Protein AF-A0A150NGN0-F1 (afdb_monomer_lite)

Sequence (144 aa):
MATPEIQAYALNGDEIIIYPQEKDFGTHRSYQYQDLTTRGTVEFRSVCTQPLDRTFASAAFHLGLLVNLDKLEAYLEAALFFKEFGKNYKFLRRQFSKKKLTDEEETAIIEISKDLLLLAKEGLEMRNKQEMTYLQPLKEELSL

Radius of gyration: 20.15 Å; chains: 1; bounding box: 37×40×60 Å

Organism: Streptococcus mitis (NCBI:txid28037)

Foldseek 3Di:
DDFDWDWDADPVGDIDIDGDDPCVVVVPDPPPQWDCDPVRDIDGPPDPCDDPLQRCLVVLLVQLCVLLVVVNVVCVVVQPLCVVQNDPVVSLCVQVVDPDHPPVNVVSVLVVLVVSLVSSLNSVVVVVPPSNVSNVVVCVVSVD

InterPro domains:
  IPR014746 Glutamine synthetase/guanido kinase, catalytic domain [SSF55931] (27-140)
  IPR035434 Glutamate--cysteine ligase, bacteria and plant [PTHR34378] (10-140)

Secondary structure (DSSP, 8-state):
-PPPPEEEE-TTS-EEEE---GGGGGG-----SEEE-TTS-EEE--PPPPPGGGTTHHHHHHHHHHHTHHHHHHHHHH-HHHHHH-S-HHHHHHHHTSS---HHHHHHHHHHHHHHHHHHHHHHHHTTS-GGGGGHHHHHHHT-

pLDDT: mean 87.21, std 12.47, range [48.12, 98.25]

Structure (mmCIF, N/CA/C/O backbone):
data_AF-A0A150NGN0-F1
#
_entry.id   AF-A0A150NGN0-F1
#
loop_
_atom_site.group_PDB
_atom_site.id
_atom_site.type_symbol
_atom_site.label_atom_id
_atom_site.label_alt_id
_atom_site.label_comp_id
_atom_site.label_asym_id
_atom_site.label_entity_id
_atom_site.label_seq_id
_atom_site.pdbx_PDB_ins_code
_atom_site.Cartn_x
_atom_site.Cartn_y
_atom_site.Cartn_z
_atom_site.occupancy
_atom_site.B_iso_or_equiv
_atom_site.auth_seq_id
_atom_site.auth_comp_id
_atom_site.auth_asym_id
_atom_site.auth_atom_id
_atom_site.pdbx_PDB_model_num
ATOM 1 N N . MET A 1 1 ? 12.800 1.803 -44.535 1.00 55.38 1 MET A N 1
ATOM 2 C CA . MET A 1 1 ? 13.911 1.763 -43.557 1.00 55.38 1 MET A CA 1
ATOM 3 C C . MET A 1 1 ? 13.953 0.354 -42.993 1.00 55.38 1 MET A C 1
ATOM 5 O O . MET A 1 1 ? 12.878 -0.208 -42.828 1.00 55.38 1 MET A O 1
ATOM 9 N N . ALA A 1 2 ? 15.131 -0.244 -42.798 1.00 60.53 2 ALA A N 1
ATOM 10 C CA . ALA A 1 2 ? 15.219 -1.601 -42.251 1.00 60.53 2 ALA A CA 1
ATOM 11 C C . ALA A 1 2 ? 14.630 -1.631 -40.831 1.00 60.53 2 ALA A C 1
ATOM 13 O O . ALA A 1 2 ? 14.888 -0.720 -40.043 1.00 60.53 2 ALA A O 1
ATOM 14 N N . THR A 1 3 ? 13.807 -2.636 -40.534 1.00 60.59 3 THR A N 1
ATOM 15 C CA . THR A 1 3 ? 13.259 -2.852 -39.191 1.00 60.59 3 THR A CA 1
ATOM 16 C C . THR A 1 3 ? 14.424 -3.134 -38.240 1.00 60.59 3 THR A C 1
ATOM 18 O O . THR A 1 3 ? 15.237 -4.000 -38.563 1.00 60.59 3 THR A O 1
ATOM 21 N N . PRO A 1 4 ? 14.561 -2.418 -37.110 1.00 75.12 4 PRO A N 1
ATOM 22 C CA . PRO A 1 4 ? 15.665 -2.654 -36.188 1.00 75.12 4 PRO A CA 1
ATOM 23 C C . PRO A 1 4 ? 15.571 -4.067 -35.601 1.00 75.12 4 PRO A C 1
ATOM 25 O O . PRO A 1 4 ? 14.514 -4.472 -35.118 1.00 75.12 4 PRO A O 1
ATOM 28 N N . GLU A 1 5 ? 16.675 -4.807 -35.658 1.00 86.88 5 GLU A N 1
ATOM 29 C CA . GLU A 1 5 ? 16.804 -6.144 -35.077 1.00 86.88 5 GLU A CA 1
ATOM 30 C C . GLU A 1 5 ? 17.248 -6.035 -33.614 1.00 86.88 5 GLU A C 1
ATOM 32 O O . GLU A 1 5 ? 18.085 -5.194 -33.276 1.00 86.88 5 GLU A O 1
ATOM 37 N N . ILE A 1 6 ? 16.692 -6.873 -32.739 1.00 83.81 6 ILE A N 1
ATOM 38 C CA . ILE A 1 6 ? 17.020 -6.893 -31.310 1.00 83.81 6 ILE A CA 1
ATOM 39 C C . ILE A 1 6 ? 17.558 -8.277 -30.951 1.00 83.81 6 ILE A C 1
ATOM 41 O O . ILE A 1 6 ? 16.808 -9.250 -30.971 1.00 83.81 6 ILE A O 1
ATOM 45 N N . GLN A 1 7 ? 18.833 -8.371 -30.577 1.00 90.38 7 GLN A N 1
ATOM 46 C CA . GLN A 1 7 ? 19.378 -9.590 -29.970 1.00 90.38 7 GLN A CA 1
ATOM 47 C C . GLN A 1 7 ? 18.816 -9.776 -28.553 1.00 90.38 7 GLN A C 1
ATOM 49 O O . GLN A 1 7 ? 18.782 -8.838 -27.753 1.00 90.38 7 GLN A O 1
ATOM 54 N N . ALA A 1 8 ? 18.367 -10.988 -28.243 1.00 85.25 8 ALA A N 1
ATOM 55 C CA . ALA A 1 8 ? 17.777 -11.383 -26.971 1.00 85.25 8 ALA A CA 1
ATOM 56 C C . ALA A 1 8 ? 18.135 -12.841 -26.642 1.00 85.25 8 ALA A C 1
ATOM 58 O O . ALA A 1 8 ? 18.781 -13.526 -27.429 1.00 85.25 8 ALA A O 1
ATOM 59 N N . TYR A 1 9 ? 17.692 -13.322 -25.480 1.00 87.75 9 TYR A N 1
ATOM 60 C CA . TYR A 1 9 ? 17.910 -14.702 -25.049 1.00 87.75 9 TYR A CA 1
ATOM 61 C C . TYR A 1 9 ? 16.583 -15.376 -24.703 1.00 87.75 9 TYR A C 1
ATOM 63 O O . TYR A 1 9 ? 15.724 -14.779 -24.047 1.00 87.75 9 TYR A O 1
ATOM 71 N N . ALA A 1 10 ? 16.414 -16.621 -25.143 1.00 80.88 10 ALA A N 1
ATOM 72 C CA . ALA A 1 10 ? 15.291 -17.467 -24.764 1.00 80.88 10 ALA A CA 1
ATOM 73 C C . ALA A 1 10 ? 15.419 -17.936 -23.300 1.00 80.88 10 ALA A C 1
ATOM 75 O O . ALA A 1 10 ? 16.473 -17.825 -22.678 1.00 80.88 10 ALA A O 1
ATOM 76 N N . LEU A 1 11 ? 14.338 -18.473 -22.721 1.00 68.69 11 LEU A N 1
ATOM 77 C CA . LEU A 1 11 ? 14.310 -18.894 -21.307 1.00 68.69 11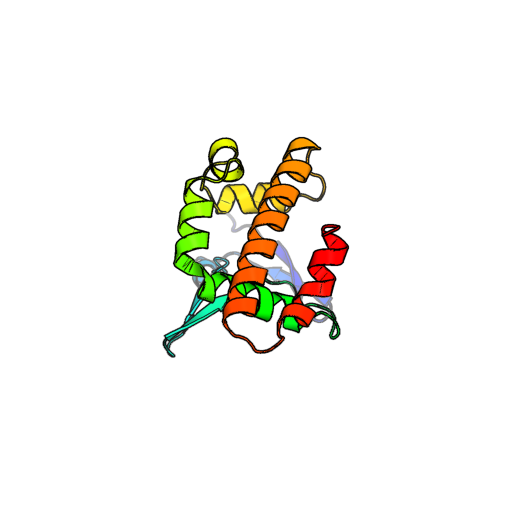 LEU A CA 1
ATOM 78 C C . LEU A 1 11 ? 15.308 -20.014 -20.970 1.00 68.69 11 LEU A C 1
ATOM 80 O O . LEU A 1 11 ? 15.649 -20.203 -19.807 1.00 68.69 11 LEU A O 1
ATOM 84 N N . ASN A 1 12 ? 15.765 -20.751 -21.977 1.00 86.94 12 ASN A N 1
ATOM 85 C CA . ASN A 1 12 ? 16.802 -21.774 -21.871 1.00 86.94 12 ASN A CA 1
ATOM 86 C C . ASN A 1 12 ? 18.225 -21.225 -22.106 1.00 86.94 12 ASN A C 1
ATOM 88 O O . ASN A 1 12 ? 19.178 -21.991 -22.015 1.00 86.94 12 ASN A O 1
ATOM 92 N N . GLY A 1 13 ? 18.369 -19.920 -22.365 1.00 79.25 13 GLY A N 1
ATOM 93 C CA . GLY A 1 13 ? 19.649 -19.228 -22.518 1.00 79.25 13 GLY A CA 1
ATOM 94 C C . GLY A 1 13 ? 20.168 -19.110 -23.951 1.00 79.25 13 GLY A C 1
ATOM 95 O O . GLY A 1 13 ? 21.226 -18.517 -24.141 1.00 79.25 13 GLY A O 1
ATOM 96 N N . ASP A 1 14 ? 19.445 -19.624 -24.947 1.00 92.62 14 ASP A N 1
ATOM 97 C CA . ASP A 1 14 ? 19.867 -19.542 -26.349 1.00 92.62 14 ASP A CA 1
ATOM 98 C C . ASP A 1 14 ? 19.698 -18.123 -26.905 1.00 92.62 14 ASP A C 1
ATOM 100 O O . ASP A 1 14 ? 18.705 -17.449 -26.617 1.00 92.62 14 ASP A O 1
ATOM 104 N N . GLU A 1 15 ? 20.644 -17.680 -27.733 1.00 94.50 15 GLU A N 1
ATOM 105 C CA . GLU A 1 15 ? 20.561 -16.386 -28.409 1.00 94.50 15 GLU A CA 1
ATOM 106 C C . GLU A 1 15 ? 19.503 -16.419 -29.521 1.00 94.50 15 GLU A C 1
ATOM 108 O O . GLU A 1 15 ? 19.463 -17.328 -30.352 1.00 94.50 15 GLU A O 1
ATOM 113 N N . ILE A 1 16 ? 18.641 -15.405 -29.543 1.00 92.19 16 ILE A N 1
ATOM 114 C CA . ILE A 1 16 ? 17.590 -15.227 -30.544 1.00 92.19 16 ILE A CA 1
ATOM 115 C C . ILE A 1 16 ? 17.542 -13.771 -31.012 1.00 92.19 16 ILE A C 1
ATOM 117 O O . ILE A 1 16 ? 17.905 -12.855 -30.277 1.00 92.19 16 ILE A O 1
ATOM 121 N N . ILE A 1 17 ? 17.037 -13.540 -32.224 1.00 91.44 17 ILE A N 1
ATOM 122 C CA . ILE A 1 17 ? 16.828 -12.193 -32.769 1.00 91.44 17 ILE A CA 1
ATOM 123 C C . ILE A 1 17 ? 15.326 -11.920 -32.862 1.00 91.44 17 ILE A C 1
ATOM 125 O O . ILE A 1 17 ? 14.570 -12.700 -33.442 1.00 91.44 17 ILE A O 1
ATOM 129 N N . ILE A 1 18 ? 14.893 -10.806 -32.274 1.00 85.88 18 ILE A N 1
ATOM 130 C CA . ILE A 1 18 ? 13.505 -10.350 -32.245 1.00 85.88 18 ILE A CA 1
ATOM 131 C C . ILE A 1 18 ? 13.350 -9.166 -33.191 1.00 85.88 18 ILE A C 1
ATOM 133 O O . ILE A 1 18 ? 14.136 -8.217 -33.177 1.00 85.88 18 ILE A O 1
ATOM 137 N N . TYR A 1 19 ? 12.276 -9.207 -33.969 1.00 87.19 19 TYR A N 1
ATOM 138 C CA . TYR A 1 19 ? 11.879 -8.137 -34.868 1.00 87.19 19 TYR A CA 1
ATOM 139 C C . TYR A 1 19 ? 10.601 -7.506 -34.331 1.00 87.19 19 TYR A C 1
ATOM 141 O O . TYR A 1 19 ? 9.596 -8.215 -34.253 1.00 87.19 19 TYR A O 1
ATOM 149 N N . PRO A 1 20 ? 10.597 -6.208 -33.983 1.00 81.44 20 PRO A N 1
ATOM 150 C CA . PRO A 1 20 ? 9.379 -5.527 -33.575 1.00 81.44 20 PRO A CA 1
ATOM 151 C C . PRO A 1 20 ? 8.324 -5.600 -34.680 1.00 81.44 20 PRO A C 1
ATOM 153 O O . PRO A 1 20 ? 8.616 -5.342 -35.850 1.00 81.44 20 PRO A O 1
ATOM 156 N N . GLN A 1 21 ? 7.100 -5.953 -34.317 1.00 82.94 21 GLN A N 1
ATOM 157 C CA . GLN A 1 21 ? 5.939 -6.018 -35.197 1.00 82.94 21 GLN A CA 1
ATOM 158 C C . GLN A 1 21 ? 4.788 -5.224 -34.576 1.00 82.94 21 GLN A C 1
ATOM 160 O O . GLN A 1 21 ? 4.649 -5.165 -33.358 1.00 82.94 21 GLN A O 1
ATOM 165 N N . GLU A 1 22 ? 3.888 -4.667 -35.388 1.00 82.44 22 GLU A N 1
ATOM 166 C CA . GLU A 1 22 ? 2.716 -3.944 -34.860 1.00 82.44 22 GLU A CA 1
ATOM 167 C C . GLU A 1 22 ? 1.840 -4.823 -33.949 1.00 82.44 22 GLU A C 1
ATOM 169 O O . GLU A 1 22 ? 1.282 -4.348 -32.963 1.00 82.44 22 GLU A O 1
ATOM 174 N N . LYS A 1 23 ? 1.782 -6.137 -34.207 1.00 77.50 23 LYS A N 1
ATOM 175 C CA . LYS A 1 23 ? 1.085 -7.098 -33.335 1.00 77.50 23 LYS A CA 1
ATOM 176 C C . LYS A 1 23 ? 1.655 -7.172 -31.913 1.00 77.50 23 LYS A C 1
ATOM 178 O O . LYS A 1 23 ? 0.938 -7.603 -31.014 1.00 77.50 23 LYS A O 1
ATOM 183 N N . ASP A 1 24 ? 2.895 -6.736 -31.685 1.00 68.12 24 ASP A N 1
ATOM 184 C CA . ASP A 1 24 ? 3.517 -6.743 -30.357 1.00 68.12 24 ASP A CA 1
ATOM 185 C C . ASP A 1 24 ? 2.834 -5.744 -29.417 1.00 68.12 24 ASP A C 1
ATOM 187 O O . ASP A 1 24 ? 2.846 -5.939 -28.200 1.00 68.12 24 ASP A O 1
ATOM 191 N N . PHE A 1 25 ? 2.141 -4.733 -29.963 1.00 66.00 25 PHE A N 1
ATOM 192 C CA . PHE A 1 25 ? 1.228 -3.893 -29.187 1.00 66.00 25 PHE A CA 1
ATOM 193 C C . PHE A 1 25 ? 0.082 -4.703 -28.558 1.00 66.00 25 PHE A C 1
ATOM 195 O O . PHE A 1 25 ? -0.391 -4.341 -27.485 1.00 66.00 25 PHE A O 1
ATOM 202 N N . GLY A 1 26 ? -0.323 -5.829 -29.157 1.00 57.22 26 GLY A N 1
ATOM 203 C CA . GLY A 1 26 ? -1.353 -6.725 -28.618 1.00 57.22 26 GLY A CA 1
ATOM 204 C C . GLY A 1 26 ? -0.908 -7.523 -27.388 1.00 57.22 26 GLY A C 1
ATOM 205 O O . GLY A 1 26 ? -1.739 -7.907 -26.569 1.00 57.22 26 GLY A O 1
ATOM 206 N N . THR A 1 27 ? 0.400 -7.735 -27.219 1.00 49.50 27 THR A N 1
ATOM 207 C CA . THR A 1 27 ? 1.005 -8.343 -26.018 1.00 49.50 27 THR A CA 1
ATOM 208 C C . THR A 1 27 ? 1.777 -7.331 -25.171 1.00 49.50 27 THR A C 1
ATOM 210 O O . THR A 1 27 ? 2.450 -7.705 -24.206 1.00 49.50 27 THR A O 1
ATOM 213 N N . HIS A 1 28 ? 1.688 -6.043 -25.513 1.00 50.97 28 HIS A N 1
ATOM 214 C CA . HIS A 1 28 ? 2.286 -4.961 -24.752 1.00 50.97 28 HIS A CA 1
ATOM 215 C C . HIS A 1 28 ? 1.617 -4.914 -23.385 1.00 50.97 28 HIS A C 1
ATOM 217 O O . HIS A 1 28 ? 0.468 -4.498 -23.246 1.00 50.97 28 HIS A O 1
ATOM 223 N N . ARG A 1 29 ? 2.331 -5.367 -22.353 1.00 48.12 29 ARG A N 1
ATOM 224 C CA . ARG A 1 29 ? 1.831 -5.271 -20.985 1.00 48.12 29 ARG A CA 1
ATOM 225 C C . ARG A 1 29 ? 1.774 -3.799 -20.589 1.00 48.12 29 ARG A C 1
ATOM 227 O O . ARG A 1 29 ? 2.766 -3.229 -20.136 1.00 48.12 29 ARG A O 1
ATOM 234 N N . SER A 1 30 ? 0.590 -3.201 -20.697 1.00 49.12 30 SER A N 1
ATOM 235 C CA . SER A 1 30 ? 0.226 -2.119 -19.797 1.00 49.12 30 SER A CA 1
ATOM 236 C C . SER A 1 30 ? 0.159 -2.755 -18.406 1.00 49.12 30 SER A C 1
ATOM 238 O O . SER A 1 30 ? -0.575 -3.709 -18.163 1.00 49.12 30 SER A O 1
ATOM 240 N N . TYR A 1 31 ? 1.023 -2.337 -17.489 1.00 52.62 31 TYR A N 1
ATOM 241 C CA . TYR A 1 31 ? 0.910 -2.781 -16.103 1.00 52.62 31 TYR A CA 1
ATOM 242 C C . TYR A 1 31 ? -0.447 -2.302 -15.565 1.00 52.62 31 TYR A C 1
ATOM 244 O O . TYR A 1 31 ? -0.604 -1.116 -15.279 1.00 52.62 31 TYR A O 1
ATOM 252 N N . GLN A 1 32 ? -1.431 -3.198 -15.469 1.00 53.91 32 GLN A N 1
ATOM 253 C CA . GLN A 1 32 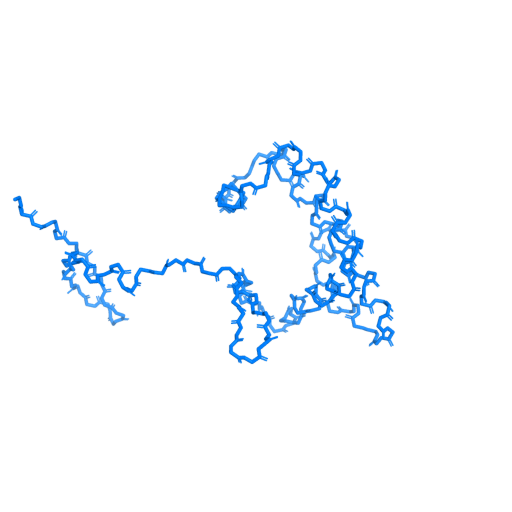? -2.728 -2.900 -14.870 1.00 53.91 32 GLN A CA 1
ATOM 254 C C . GLN A 1 32 ? -2.620 -3.123 -13.358 1.00 53.91 32 GLN A C 1
ATOM 256 O O . GLN A 1 32 ? -2.487 -4.249 -12.883 1.00 53.91 32 GLN A O 1
ATOM 261 N N . TYR A 1 33 ? -2.585 -2.020 -12.607 1.00 58.81 33 TYR A N 1
ATOM 262 C CA . TYR A 1 33 ? -2.293 -2.015 -11.168 1.00 58.81 33 TYR A CA 1
ATOM 263 C C . TYR A 1 33 ? -3.412 -2.625 -10.317 1.00 58.81 33 TYR A C 1
ATOM 265 O O . TYR A 1 33 ? -3.134 -3.180 -9.251 1.00 58.81 33 TYR A O 1
ATOM 273 N N . GLN A 1 34 ? -4.651 -2.523 -10.800 1.00 65.44 34 GLN A N 1
ATOM 274 C CA . GLN A 1 34 ? -5.860 -3.041 -10.173 1.00 65.44 34 GLN A CA 1
ATOM 275 C C . GLN A 1 34 ? -6.776 -3.591 -11.265 1.00 65.44 34 GLN A C 1
ATOM 277 O O . GLN A 1 34 ? -7.010 -2.914 -12.272 1.00 65.44 34 GLN A O 1
ATOM 282 N N . ASP A 1 35 ? -7.256 -4.817 -11.092 1.00 69.50 35 ASP A N 1
ATOM 283 C CA . ASP A 1 35 ? -8.165 -5.453 -12.045 1.00 69.50 35 ASP A CA 1
ATOM 284 C C . ASP A 1 35 ? -9.517 -5.708 -11.384 1.00 69.50 35 ASP A C 1
ATOM 286 O O . ASP A 1 35 ? -9.571 -6.239 -10.273 1.00 69.50 35 ASP A O 1
ATOM 290 N N . LEU A 1 36 ? -10.604 -5.309 -12.048 1.00 71.56 36 LEU A N 1
ATOM 291 C CA . LEU A 1 36 ? -11.941 -5.725 -11.646 1.00 71.56 36 LEU A CA 1
ATOM 292 C C . LEU A 1 36 ? -12.205 -7.049 -12.346 1.00 71.56 36 LEU A C 1
ATOM 294 O O . LEU A 1 36 ? -12.445 -7.098 -13.552 1.00 71.56 36 LEU A O 1
ATOM 298 N N . THR A 1 37 ? -12.136 -8.135 -11.589 1.00 73.31 37 THR A N 1
ATOM 299 C CA . THR A 1 37 ? -12.325 -9.460 -12.163 1.00 73.31 37 THR A CA 1
ATOM 300 C C . THR A 1 37 ? -13.771 -9.641 -12.620 1.00 73.31 37 THR A C 1
ATOM 302 O O . THR A 1 37 ? -14.705 -9.015 -12.111 1.00 73.31 37 THR A O 1
ATOM 305 N N . THR A 1 38 ? -13.992 -10.599 -13.519 1.00 76.12 38 THR A N 1
ATOM 306 C CA . THR A 1 38 ? -15.336 -11.020 -13.956 1.00 76.12 38 THR A CA 1
ATOM 307 C C . THR A 1 38 ? -16.228 -11.520 -12.813 1.00 76.12 38 THR A C 1
ATOM 309 O O . THR A 1 38 ? -17.423 -11.72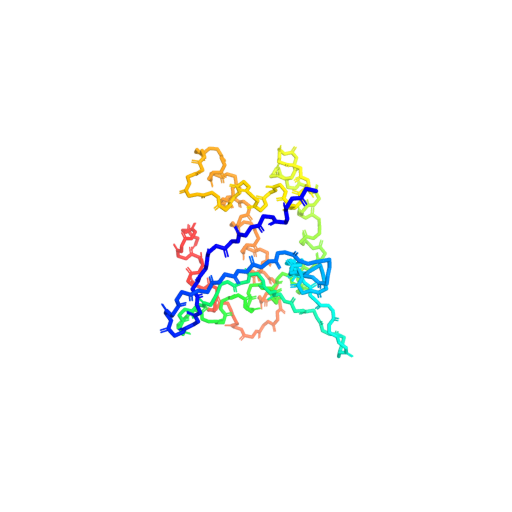0 -13.009 1.00 76.12 38 THR A O 1
ATOM 312 N N . ARG A 1 39 ? -15.663 -11.721 -11.616 1.00 78.38 39 ARG A N 1
ATOM 313 C CA . ARG A 1 39 ? -16.359 -12.152 -10.398 1.00 78.38 39 ARG A CA 1
ATOM 314 C C . ARG A 1 39 ? -16.712 -10.989 -9.465 1.00 78.38 39 ARG A C 1
ATOM 316 O O . ARG A 1 39 ? -17.169 -11.236 -8.355 1.00 78.38 39 ARG A O 1
ATOM 323 N N . GLY A 1 40 ? -16.487 -9.744 -9.889 1.00 80.56 40 GLY A N 1
ATOM 324 C CA . GLY A 1 40 ? -16.795 -8.553 -9.095 1.00 80.56 40 GLY A CA 1
ATOM 325 C C . GLY A 1 40 ? -15.825 -8.310 -7.937 1.00 80.56 40 GLY A C 1
ATOM 326 O O . GLY A 1 40 ? -16.195 -7.672 -6.958 1.00 80.56 40 GLY A O 1
ATOM 327 N N . THR A 1 41 ? -14.596 -8.827 -8.023 1.00 81.75 41 THR A N 1
ATOM 328 C CA . THR A 1 41 ? -13.541 -8.588 -7.025 1.00 81.75 41 THR A CA 1
ATOM 329 C C . THR A 1 41 ? -12.472 -7.656 -7.580 1.00 81.75 41 THR A C 1
ATOM 331 O O . THR A 1 41 ? -12.184 -7.698 -8.774 1.00 81.75 41 THR A O 1
ATOM 334 N N . VAL A 1 42 ? -11.850 -6.855 -6.714 1.00 83.25 42 VAL A N 1
ATOM 335 C CA . VAL A 1 42 ? -10.686 -6.030 -7.069 1.00 83.25 42 VAL A CA 1
ATOM 336 C C . VAL A 1 42 ? -9.408 -6.800 -6.741 1.00 83.25 42 VAL A C 1
ATOM 338 O O . VAL A 1 42 ? -9.223 -7.239 -5.607 1.00 83.25 42 VAL A O 1
ATOM 341 N N . GLU A 1 43 ? -8.528 -6.973 -7.724 1.00 80.12 43 GLU A N 1
ATOM 342 C CA . GLU A 1 43 ? -7.225 -7.619 -7.555 1.00 80.12 43 GLU A CA 1
ATOM 343 C C . GLU A 1 43 ? -6.104 -6.574 -7.476 1.00 80.12 43 GLU A C 1
ATOM 345 O O . GLU A 1 43 ? -5.888 -5.822 -8.425 1.00 80.12 43 GLU A O 1
ATOM 350 N N . PHE A 1 44 ? -5.349 -6.554 -6.373 1.00 81.31 44 PHE A N 1
ATOM 351 C CA . PHE A 1 44 ? -4.150 -5.722 -6.226 1.00 81.31 44 PHE A CA 1
ATOM 352 C C . PHE A 1 44 ? -2.920 -6.470 -6.750 1.00 81.31 44 PHE A C 1
ATOM 354 O O . PHE A 1 44 ? -2.444 -7.416 -6.127 1.00 81.31 44 PHE A O 1
ATOM 361 N N . ARG A 1 45 ? -2.378 -6.038 -7.895 1.00 74.81 45 ARG A N 1
ATOM 362 C CA . ARG A 1 45 ? -1.322 -6.775 -8.625 1.00 74.81 45 ARG A CA 1
ATOM 363 C C . ARG A 1 45 ? 0.074 -6.165 -8.490 1.00 74.81 45 ARG A C 1
ATOM 365 O O . ARG A 1 45 ? 1.012 -6.587 -9.161 1.00 74.81 45 ARG A O 1
ATOM 372 N N . SER A 1 46 ? 0.215 -5.142 -7.651 1.00 76.56 46 SER A N 1
ATOM 373 C CA . SER A 1 46 ? 1.467 -4.406 -7.438 1.00 76.56 46 SER A CA 1
ATOM 374 C C . SER A 1 46 ? 2.280 -4.879 -6.234 1.00 76.56 46 SER A C 1
ATOM 376 O O . SER A 1 46 ? 3.344 -4.322 -5.979 1.00 76.56 46 SER A O 1
ATOM 378 N N . VAL A 1 47 ? 1.786 -5.864 -5.486 1.00 76.31 47 VAL A N 1
ATOM 379 C CA . VAL A 1 47 ? 2.427 -6.359 -4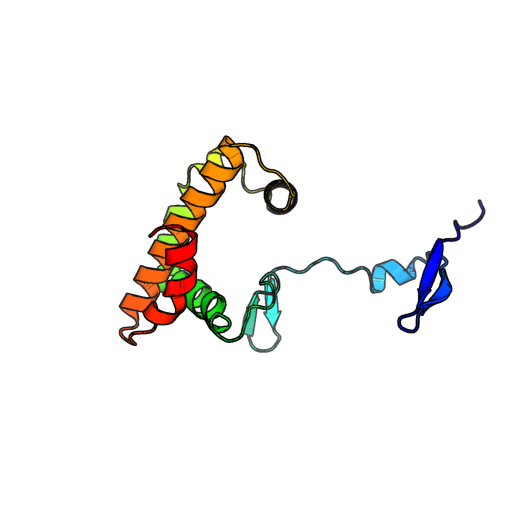.266 1.00 76.31 47 VAL A CA 1
ATOM 380 C C . VAL A 1 47 ? 3.538 -7.338 -4.647 1.00 76.31 47 VAL A C 1
ATOM 382 O O . VAL A 1 47 ? 3.294 -8.308 -5.362 1.00 76.31 47 VAL A O 1
ATOM 385 N N . CYS A 1 48 ? 4.764 -7.094 -4.183 1.00 73.44 48 CYS A N 1
ATOM 386 C CA . CYS A 1 48 ? 5.864 -8.042 -4.362 1.00 73.44 48 CYS A CA 1
ATOM 387 C C . CYS A 1 48 ? 5.569 -9.344 -3.611 1.00 73.44 48 CYS A C 1
ATOM 389 O O . CYS A 1 48 ? 5.091 -9.297 -2.477 1.00 73.44 48 CYS A O 1
ATOM 391 N N . THR A 1 49 ? 5.923 -10.491 -4.195 1.00 77.12 49 THR A N 1
ATOM 392 C CA . THR A 1 49 ? 5.898 -11.779 -3.489 1.00 77.12 49 THR A CA 1
ATOM 393 C C . THR A 1 49 ? 6.678 -11.665 -2.180 1.00 77.12 49 THR A C 1
ATOM 395 O O . THR A 1 49 ? 7.855 -11.309 -2.192 1.00 77.12 49 THR A O 1
ATOM 398 N N . GLN A 1 50 ? 6.012 -11.947 -1.061 1.00 81.38 50 GLN A N 1
ATOM 399 C CA . GLN A 1 50 ? 6.598 -11.869 0.275 1.00 81.38 50 GLN A CA 1
ATOM 400 C C . GLN A 1 50 ? 7.042 -13.251 0.774 1.00 81.38 50 GLN A C 1
ATOM 402 O O . GLN A 1 50 ? 6.443 -14.259 0.384 1.00 81.38 50 GLN A O 1
ATOM 407 N N . PRO A 1 51 ? 8.039 -13.311 1.675 1.00 79.75 51 PRO A N 1
ATOM 408 C CA . PRO A 1 51 ? 8.312 -14.492 2.491 1.00 79.75 51 PRO A CA 1
ATOM 409 C C . PRO A 1 51 ? 7.059 -15.010 3.220 1.00 79.75 51 PRO A C 1
ATOM 411 O O . PRO A 1 51 ? 6.110 -14.261 3.463 1.00 79.75 51 PRO A O 1
ATOM 414 N N . LEU A 1 52 ? 7.041 -16.302 3.570 1.00 80.06 52 LEU A N 1
ATOM 415 C CA . LEU A 1 52 ? 5.855 -16.970 4.127 1.00 80.06 52 LEU A CA 1
ATOM 416 C C . LEU A 1 52 ? 5.354 -16.321 5.428 1.00 80.06 52 LEU A C 1
ATOM 418 O O . LEU A 1 52 ? 4.153 -16.140 5.600 1.00 80.06 52 LEU A O 1
ATOM 422 N N . ASP A 1 53 ? 6.268 -15.928 6.310 1.00 78.56 53 ASP A N 1
ATOM 423 C CA . ASP A 1 53 ? 5.993 -15.252 7.583 1.00 78.56 53 ASP A CA 1
ATOM 424 C C . ASP A 1 53 ? 5.369 -13.855 7.410 1.00 78.56 53 ASP A C 1
ATOM 426 O O . ASP A 1 53 ? 4.786 -13.319 8.349 1.00 78.56 53 ASP A O 1
ATOM 430 N N . ARG A 1 54 ? 5.431 -13.282 6.200 1.00 81.94 54 ARG A N 1
ATOM 431 C CA . ARG A 1 54 ? 4.886 -11.955 5.860 1.00 81.94 54 ARG A CA 1
ATOM 432 C C . ARG A 1 54 ? 3.828 -11.990 4.758 1.00 81.94 54 ARG A C 1
ATOM 434 O O . ARG A 1 54 ? 3.313 -10.946 4.361 1.00 81.94 54 ARG A O 1
ATOM 441 N N . THR A 1 55 ? 3.462 -13.177 4.273 1.00 85.31 55 THR A N 1
ATOM 442 C CA . THR A 1 55 ? 2.601 -13.338 3.089 1.00 85.31 55 THR A CA 1
ATOM 443 C C . THR A 1 55 ? 1.213 -12.709 3.263 1.00 85.31 55 THR A C 1
ATOM 445 O O . THR A 1 55 ? 0.657 -12.140 2.325 1.00 85.31 55 THR A O 1
ATOM 448 N N . PHE A 1 56 ? 0.680 -12.721 4.489 1.00 90.62 56 PHE A N 1
ATOM 449 C CA . PHE A 1 56 ? -0.642 -12.173 4.800 1.00 90.62 56 PHE A CA 1
ATOM 450 C C . PHE A 1 56 ? -0.648 -10.670 5.096 1.00 90.62 56 PHE A C 1
ATOM 452 O O . PHE A 1 56 ? -1.725 -10.077 5.145 1.00 90.62 56 PHE A O 1
ATOM 459 N N . ALA A 1 57 ? 0.518 -10.035 5.254 1.00 92.19 57 ALA A N 1
ATOM 460 C CA . ALA A 1 57 ? 0.602 -8.630 5.649 1.00 92.19 57 ALA A CA 1
ATOM 461 C C . ALA A 1 57 ? -0.082 -7.705 4.634 1.00 92.19 57 ALA A C 1
ATOM 463 O O . ALA A 1 57 ? -0.868 -6.842 5.012 1.00 92.19 57 ALA A O 1
ATOM 464 N N . SER A 1 58 ? 0.139 -7.932 3.335 1.00 91.31 58 SER A N 1
ATOM 465 C CA . SER A 1 58 ? -0.495 -7.128 2.284 1.00 91.31 58 SER A CA 1
ATOM 466 C C . SER A 1 58 ? -2.015 -7.305 2.239 1.00 91.31 58 SER A C 1
ATOM 468 O O . SER A 1 58 ? -2.743 -6.319 2.117 1.00 91.31 58 SER A O 1
ATOM 470 N N . ALA A 1 59 ? -2.506 -8.539 2.385 1.00 92.50 59 ALA A N 1
ATOM 471 C CA . ALA A 1 59 ? -3.941 -8.805 2.413 1.00 92.50 59 ALA A CA 1
ATOM 472 C C . ALA A 1 59 ? -4.605 -8.125 3.621 1.00 92.50 59 ALA A C 1
ATOM 474 O O . ALA A 1 59 ? -5.629 -7.464 3.466 1.00 92.50 59 ALA A O 1
ATOM 475 N N . ALA A 1 60 ? -3.991 -8.234 4.804 1.00 96.06 60 ALA A N 1
ATOM 476 C CA . ALA A 1 60 ? -4.451 -7.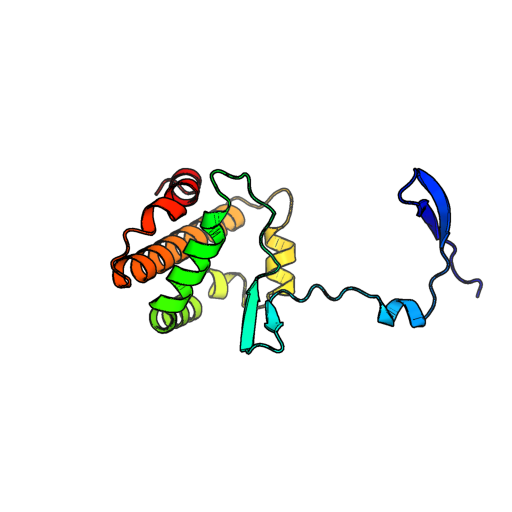570 6.018 1.00 96.06 60 ALA A CA 1
ATOM 477 C C . ALA A 1 60 ? -4.434 -6.038 5.870 1.00 96.06 60 ALA A C 1
ATOM 479 O O . ALA A 1 60 ? -5.409 -5.378 6.222 1.00 96.06 60 ALA A O 1
ATOM 480 N N . PHE A 1 61 ? -3.373 -5.479 5.284 1.00 96.19 61 PHE A N 1
ATOM 481 C CA . PHE A 1 61 ? -3.242 -4.044 5.032 1.00 96.19 61 PHE A CA 1
ATOM 482 C C . PHE A 1 61 ? -4.362 -3.515 4.129 1.00 96.19 61 PHE A C 1
ATOM 484 O O . PHE A 1 61 ? -5.091 -2.603 4.519 1.00 96.19 61 PHE A O 1
ATOM 491 N N . HIS A 1 62 ? -4.565 -4.123 2.955 1.00 95.06 62 HIS A N 1
ATOM 492 C CA . HIS A 1 62 ? -5.626 -3.705 2.036 1.00 95.06 62 HIS A CA 1
ATOM 493 C C . HIS A 1 62 ? -7.021 -3.894 2.633 1.00 95.06 62 HIS A C 1
ATOM 495 O O . HIS A 1 62 ? -7.875 -3.027 2.479 1.00 95.06 62 HIS A O 1
ATOM 501 N N . LEU A 1 63 ? -7.256 -4.998 3.343 1.00 96.12 63 LEU A N 1
ATOM 502 C CA . LEU A 1 63 ? -8.531 -5.246 4.004 1.00 96.12 63 LEU A CA 1
ATOM 503 C C . LEU A 1 63 ? -8.843 -4.186 5.064 1.00 96.12 63 LEU A C 1
ATOM 505 O O . LEU A 1 63 ? -9.964 -3.687 5.105 1.00 96.12 63 LEU A O 1
ATOM 509 N N . GLY A 1 64 ? -7.861 -3.832 5.895 1.00 97.81 64 GLY A N 1
ATOM 510 C CA . GLY A 1 64 ? -8.002 -2.778 6.894 1.00 97.81 64 GLY A CA 1
ATOM 511 C C . GLY A 1 64 ? -8.369 -1.436 6.269 1.00 97.81 64 GLY A C 1
ATOM 512 O O . GLY A 1 64 ? -9.337 -0.804 6.682 1.00 97.81 64 GLY A O 1
ATOM 513 N N . LEU A 1 65 ? -7.650 -1.045 5.214 1.00 97.88 65 LEU A N 1
ATOM 514 C CA . LEU A 1 65 ? -7.935 0.176 4.458 1.00 97.88 65 LEU A CA 1
ATOM 515 C C . LEU A 1 65 ? -9.352 0.190 3.870 1.00 97.88 65 LEU A C 1
ATOM 517 O O . LEU A 1 65 ? -10.045 1.195 3.976 1.00 97.88 65 LEU A O 1
ATOM 521 N N . LEU A 1 66 ? -9.797 -0.925 3.284 1.00 96.38 66 LEU A N 1
ATOM 522 C CA . LEU A 1 66 ? -11.126 -1.032 2.676 1.00 96.38 66 LEU A CA 1
ATOM 523 C C . LEU A 1 66 ? -12.260 -1.009 3.707 1.00 96.38 66 LEU A C 1
ATOM 525 O O . LEU A 1 66 ? -13.337 -0.504 3.409 1.00 96.38 66 LEU A O 1
ATOM 529 N N . VAL A 1 67 ? -12.041 -1.539 4.913 1.00 97.44 67 VAL A N 1
ATOM 530 C CA . VAL A 1 67 ? -13.023 -1.409 6.004 1.00 97.44 67 VAL A CA 1
ATOM 531 C C . VAL A 1 67 ? -13.121 0.034 6.492 1.00 97.44 67 VAL A C 1
ATOM 533 O O . VAL A 1 67 ? -14.196 0.463 6.899 1.00 97.44 67 VAL A O 1
ATOM 536 N N . ASN A 1 68 ? -12.023 0.786 6.421 1.00 96.69 68 ASN A N 1
ATOM 537 C CA . ASN A 1 68 ? -11.942 2.177 6.854 1.00 96.69 68 ASN A CA 1
ATOM 538 C C . ASN A 1 68 ? -11.991 3.167 5.672 1.00 96.69 68 ASN A C 1
ATOM 540 O O . ASN A 1 68 ? -11.314 4.197 5.693 1.00 96.69 68 ASN A O 1
ATOM 544 N N . LEU A 1 69 ? -12.756 2.836 4.621 1.00 96.62 69 LEU A N 1
ATOM 545 C CA . LEU A 1 69 ? -12.712 3.536 3.333 1.00 96.62 69 LEU A CA 1
ATOM 546 C C . LEU A 1 69 ? -13.012 5.035 3.458 1.00 96.62 69 LEU A C 1
ATOM 548 O O . LEU A 1 69 ? -12.240 5.839 2.949 1.00 96.62 69 LEU A O 1
ATOM 552 N N . ASP A 1 70 ? -14.056 5.418 4.195 1.00 96.94 70 ASP A N 1
ATOM 553 C CA . ASP A 1 70 ? -14.442 6.830 4.347 1.00 96.94 70 ASP A CA 1
ATOM 554 C C . ASP A 1 70 ? -13.314 7.673 4.970 1.00 96.94 70 ASP A C 1
ATOM 556 O O . ASP A 1 70 ? -13.021 8.786 4.524 1.00 96.94 70 ASP A O 1
ATOM 560 N N . LYS A 1 71 ? -12.631 7.138 5.996 1.00 97.69 71 LYS A N 1
ATOM 561 C CA . LYS A 1 71 ? -11.491 7.828 6.620 1.00 97.69 71 LYS A CA 1
ATOM 562 C C . LYS A 1 71 ? -10.277 7.851 5.708 1.00 97.69 71 LYS A C 1
ATOM 564 O O . LYS A 1 71 ? -9.563 8.851 5.684 1.00 97.69 71 LYS A O 1
ATOM 569 N N . LEU A 1 72 ? -10.044 6.768 4.967 1.00 97.88 72 LEU A N 1
ATOM 570 C CA . LEU A 1 72 ? -8.978 6.709 3.978 1.00 97.88 72 LEU A CA 1
ATOM 571 C C . LEU A 1 72 ? -9.174 7.776 2.899 1.00 97.88 72 LEU A C 1
ATOM 573 O O . LEU A 1 72 ? -8.238 8.516 2.616 1.00 97.88 72 LEU A O 1
ATOM 577 N N . GLU A 1 73 ? -10.369 7.895 2.325 1.00 97.44 73 GLU A N 1
ATOM 578 C CA . GLU A 1 73 ? -10.668 8.905 1.306 1.00 97.44 73 GLU A CA 1
ATOM 579 C C . GLU A 1 73 ? -10.454 10.324 1.845 1.00 97.44 73 GLU A C 1
ATOM 581 O O . GLU A 1 73 ? -9.756 11.125 1.217 1.00 97.44 73 GLU A O 1
ATOM 586 N N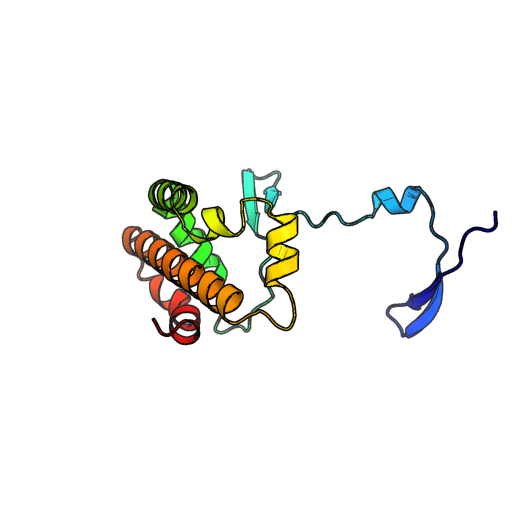 . ALA A 1 74 ? -10.959 10.612 3.049 1.00 97.50 74 ALA A N 1
ATOM 587 C CA . ALA A 1 74 ? -10.758 11.904 3.700 1.00 97.50 74 ALA A CA 1
ATOM 588 C C . ALA A 1 74 ? -9.269 12.212 3.949 1.00 97.50 74 ALA A C 1
ATOM 590 O O . ALA A 1 74 ? -8.816 13.336 3.713 1.00 97.50 74 ALA A O 1
ATOM 591 N N . TYR A 1 75 ? -8.493 11.217 4.390 1.00 97.81 75 TYR A N 1
ATOM 592 C CA . TYR A 1 75 ? -7.050 11.350 4.577 1.00 97.81 75 TYR A CA 1
ATOM 593 C C . TYR A 1 75 ? -6.332 11.629 3.251 1.00 97.81 75 TYR A C 1
ATOM 595 O O . TYR A 1 75 ? -5.564 12.585 3.164 1.00 97.81 75 TYR A O 1
ATOM 603 N N . LEU A 1 76 ? -6.601 10.842 2.202 1.00 95.94 76 LEU A N 1
ATOM 604 C CA . LEU A 1 76 ? -5.944 10.978 0.896 1.00 95.94 76 LEU A CA 1
ATOM 605 C C . LEU A 1 76 ? -6.239 12.331 0.230 1.00 95.94 76 LEU A C 1
ATOM 607 O O . LEU A 1 76 ? -5.376 12.862 -0.470 1.00 95.94 76 LEU A O 1
ATOM 611 N N . GLU A 1 77 ? -7.424 12.909 0.445 1.00 95.25 77 GLU A N 1
ATOM 612 C CA . GLU A 1 77 ? -7.739 14.264 -0.026 1.00 95.25 77 GLU A CA 1
ATOM 613 C C . GLU A 1 77 ? -6.948 15.353 0.716 1.00 95.25 77 GLU A C 1
ATOM 615 O O . GLU A 1 77 ? -6.558 16.360 0.120 1.00 95.25 77 GLU A O 1
ATOM 620 N N . ALA A 1 78 ? -6.667 15.157 2.006 1.00 95.75 78 ALA A N 1
ATOM 621 C CA . ALA A 1 78 ? -5.977 16.141 2.837 1.00 95.75 78 ALA A CA 1
ATOM 622 C C . ALA A 1 78 ? -4.445 15.978 2.884 1.00 95.75 78 ALA A C 1
ATOM 624 O O . ALA A 1 78 ? -3.754 16.938 3.257 1.00 95.75 78 ALA A O 1
ATOM 625 N N . ALA A 1 79 ? -3.922 14.801 2.523 1.00 96.25 79 ALA A N 1
ATOM 626 C CA . ALA A 1 79 ? -2.535 14.403 2.752 1.00 96.25 79 ALA A CA 1
ATOM 627 C C . ALA A 1 79 ? -1.522 15.363 2.106 1.00 96.25 79 ALA A C 1
ATOM 629 O O . ALA A 1 79 ? -1.585 15.660 0.909 1.00 96.25 79 ALA A O 1
ATOM 630 N N . LEU A 1 80 ? -0.547 15.813 2.907 1.00 94.75 80 LEU A N 1
ATOM 631 C CA . LEU A 1 80 ? 0.530 16.711 2.471 1.00 94.75 80 LEU A CA 1
ATOM 632 C C . LEU A 1 80 ? 1.325 16.119 1.303 1.00 94.75 80 LEU A C 1
ATOM 634 O O . LEU A 1 80 ? 1.595 16.822 0.334 1.00 94.75 80 LEU A O 1
ATOM 638 N N . PHE A 1 81 ? 1.558 14.805 1.325 1.00 97.00 81 PHE A N 1
ATOM 639 C CA . PHE A 1 81 ? 2.206 14.071 0.241 1.00 97.00 81 PHE A CA 1
ATOM 640 C C . PHE A 1 81 ? 1.593 14.373 -1.139 1.00 97.00 81 PHE A C 1
ATOM 642 O O . PHE A 1 81 ? 2.306 14.677 -2.091 1.00 97.00 81 PHE A O 1
ATOM 649 N N . PHE A 1 82 ? 0.262 14.357 -1.279 1.00 95.25 82 PHE A N 1
ATOM 650 C CA . PHE A 1 82 ? -0.366 14.651 -2.575 1.00 95.25 82 PHE A CA 1
ATOM 651 C C . PHE A 1 82 ? -0.413 16.143 -2.901 1.00 95.25 82 PHE A C 1
ATOM 653 O O . PHE A 1 82 ? -0.536 16.487 -4.077 1.00 95.25 82 PHE A O 1
ATOM 660 N N . LYS A 1 83 ? -0.293 17.027 -1.905 1.00 93.38 83 LYS A N 1
ATOM 661 C CA . LYS A 1 83 ? -0.122 18.467 -2.146 1.00 93.38 83 LYS A CA 1
ATOM 662 C C . LYS A 1 83 ? 1.264 18.769 -2.715 1.00 93.38 83 LYS A C 1
ATOM 664 O O . LYS A 1 83 ? 1.373 19.621 -3.590 1.00 93.38 83 LYS A O 1
ATOM 669 N N . GLU A 1 84 ? 2.286 18.051 -2.261 1.00 94.25 84 GLU A N 1
ATOM 670 C CA . GLU A 1 84 ? 3.674 18.229 -2.699 1.00 94.25 84 GLU A CA 1
ATOM 671 C C . GLU A 1 84 ? 3.974 17.509 -4.019 1.00 94.25 84 GLU A C 1
ATOM 673 O O . GLU A 1 84 ? 4.490 18.113 -4.958 1.00 94.25 84 GLU A O 1
ATOM 678 N N . PHE A 1 85 ? 3.609 16.229 -4.130 1.00 95.06 85 PHE A N 1
ATOM 679 C CA . PHE A 1 85 ? 3.980 15.384 -5.272 1.00 95.06 85 PHE A CA 1
ATOM 680 C C . PHE A 1 85 ? 2.871 15.237 -6.330 1.00 95.06 85 PHE A C 1
ATOM 682 O O . PHE A 1 85 ? 3.105 14.701 -7.420 1.00 95.06 85 PHE A O 1
ATOM 689 N N . GLY A 1 86 ? 1.659 15.721 -6.039 1.00 94.44 86 GLY A N 1
ATOM 690 C CA . GLY A 1 86 ? 0.494 15.612 -6.917 1.00 94.44 86 GLY A CA 1
ATOM 691 C C . GLY A 1 86 ? -0.069 14.189 -7.027 1.00 94.44 86 GLY A C 1
ATOM 692 O O . GLY A 1 86 ? 0.483 13.223 -6.513 1.00 94.44 86 GLY A O 1
ATOM 693 N N . LYS A 1 87 ? -1.184 14.033 -7.753 1.00 93.31 87 LYS A N 1
ATOM 694 C CA . LYS A 1 87 ? -1.882 12.740 -7.946 1.00 93.31 87 LYS A CA 1
ATOM 695 C C . LYS A 1 87 ? -1.525 12.037 -9.273 1.00 93.31 87 LYS A C 1
ATOM 697 O O . LYS A 1 87 ? -2.267 11.188 -9.759 1.00 93.31 87 LYS A O 1
ATOM 702 N N . ASN A 1 88 ? -0.390 12.368 -9.902 1.00 92.44 88 ASN A N 1
ATOM 703 C CA . ASN A 1 88 ? 0.055 11.670 -11.117 1.00 92.44 88 ASN A CA 1
ATOM 704 C C . ASN A 1 88 ? 0.696 10.320 -10.757 1.00 92.44 88 ASN A C 1
ATOM 706 O O . ASN A 1 88 ? 1.911 10.209 -10.602 1.00 92.44 88 ASN A O 1
ATOM 710 N N . TYR A 1 89 ? -0.119 9.270 -10.658 1.00 88.44 89 TYR A N 1
ATOM 711 C CA . TYR A 1 89 ? 0.317 7.952 -10.180 1.00 88.44 89 TYR A CA 1
ATOM 712 C C . TYR A 1 89 ? 1.457 7.323 -10.996 1.00 88.44 89 TYR A C 1
ATOM 714 O O . TYR A 1 89 ? 2.323 6.646 -10.440 1.00 88.44 89 TYR A O 1
ATOM 722 N N . LYS A 1 90 ? 1.517 7.575 -12.313 1.00 87.38 90 LYS A N 1
ATOM 723 C CA . LYS A 1 90 ? 2.619 7.091 -13.163 1.00 87.38 90 LYS A CA 1
ATOM 724 C C . LYS A 1 90 ? 3.935 7.783 -12.813 1.00 87.38 90 LYS A C 1
ATOM 726 O O . LYS A 1 90 ? 4.982 7.134 -12.822 1.00 87.38 90 LYS A O 1
ATOM 731 N N . PHE A 1 91 ? 3.883 9.083 -12.525 1.00 89.94 91 PHE A N 1
ATOM 732 C CA . PHE A 1 91 ? 5.033 9.843 -12.050 1.00 89.94 91 PHE A CA 1
ATOM 733 C C . PHE A 1 91 ? 5.449 9.386 -10.651 1.00 89.94 91 PHE A C 1
ATOM 735 O O . PHE A 1 91 ? 6.604 9.004 -10.493 1.00 89.94 91 PHE A O 1
ATOM 742 N N . LEU A 1 92 ? 4.513 9.329 -9.695 1.00 92.62 92 LEU A N 1
ATOM 743 C CA . LEU A 1 92 ? 4.774 8.898 -8.317 1.00 92.62 92 LEU A CA 1
ATOM 744 C C . LEU A 1 92 ? 5.471 7.539 -8.281 1.00 92.62 92 LEU A C 1
ATOM 746 O O . LEU A 1 92 ? 6.547 7.411 -7.709 1.00 92.62 92 LEU A O 1
ATOM 750 N N . ARG A 1 93 ? 4.933 6.540 -8.993 1.00 87.44 93 ARG A N 1
ATOM 751 C CA . ARG A 1 93 ? 5.567 5.219 -9.078 1.00 87.44 93 ARG A CA 1
ATOM 752 C C . ARG A 1 93 ? 7.007 5.316 -9.572 1.00 87.44 93 ARG A C 1
ATOM 754 O O . ARG A 1 93 ? 7.885 4.689 -8.995 1.00 87.44 93 ARG A O 1
ATOM 761 N N . ARG A 1 94 ? 7.261 6.068 -10.648 1.00 90.00 94 ARG A N 1
ATOM 762 C CA . ARG A 1 94 ? 8.616 6.216 -11.203 1.00 90.00 94 ARG A CA 1
ATOM 763 C C . ARG A 1 94 ? 9.564 6.913 -10.231 1.00 90.00 94 ARG A C 1
ATOM 765 O O . ARG A 1 94 ? 10.728 6.531 -10.204 1.00 90.00 94 ARG A O 1
ATOM 772 N N . GLN A 1 95 ? 9.087 7.893 -9.462 1.00 92.75 95 GLN A N 1
ATOM 773 C CA . GLN A 1 95 ? 9.917 8.591 -8.480 1.00 92.75 95 GLN A CA 1
ATOM 774 C C . GLN A 1 95 ? 10.250 7.689 -7.295 1.00 92.75 95 GLN A C 1
ATOM 776 O O . GLN A 1 95 ? 11.420 7.424 -7.048 1.00 92.75 95 GLN A O 1
ATOM 781 N N . PHE A 1 96 ? 9.232 7.113 -6.656 1.00 93.12 96 PHE A N 1
ATOM 782 C CA . PHE A 1 96 ? 9.391 6.323 -5.434 1.00 93.12 96 PHE A CA 1
ATOM 783 C C . PHE A 1 96 ? 9.854 4.873 -5.672 1.00 93.12 96 PHE A C 1
ATOM 785 O O . PHE A 1 96 ? 10.047 4.126 -4.724 1.00 93.12 96 PHE A O 1
ATOM 792 N N . SER A 1 97 ? 10.072 4.461 -6.931 1.00 89.50 97 SER A N 1
ATOM 793 C CA . SER A 1 97 ? 10.728 3.181 -7.275 1.00 89.50 97 SER A CA 1
ATOM 794 C C . SER A 1 97 ? 12.217 3.333 -7.617 1.00 89.50 97 SER A C 1
ATOM 796 O O . SER A 1 97 ? 12.850 2.367 -8.052 1.00 89.50 97 SER A O 1
ATOM 798 N N . LYS A 1 98 ? 12.789 4.540 -7.513 1.00 91.69 98 LYS A N 1
ATOM 799 C CA . LYS A 1 98 ? 14.228 4.741 -7.726 1.00 91.69 98 LYS A CA 1
ATOM 800 C C . LYS A 1 98 ? 15.023 4.016 -6.640 1.00 91.69 98 LYS A C 1
ATOM 802 O O . LYS A 1 98 ? 14.588 3.897 -5.505 1.00 91.69 98 LYS A O 1
ATOM 807 N N . LYS A 1 99 ? 16.247 3.594 -6.978 1.00 90.38 99 LYS A N 1
ATOM 808 C CA . LYS A 1 99 ? 17.175 2.968 -6.015 1.00 90.38 99 LYS A CA 1
ATOM 809 C C . LYS A 1 99 ? 17.638 3.913 -4.902 1.00 90.38 99 LYS A C 1
ATOM 811 O O . LYS A 1 99 ? 18.137 3.442 -3.890 1.00 90.38 99 LYS A O 1
ATOM 816 N N . LYS A 1 100 ? 17.580 5.220 -5.149 1.00 93.75 100 LYS A N 1
ATOM 817 C CA . LYS A 1 100 ? 17.967 6.276 -4.217 1.00 93.75 100 LYS A CA 1
ATOM 818 C C . LYS A 1 100 ? 16.907 7.362 -4.292 1.00 93.75 100 LYS A C 1
ATOM 820 O O . LYS A 1 100 ? 16.605 7.817 -5.399 1.00 93.75 100 LYS A O 1
ATOM 825 N N . LEU A 1 101 ? 16.368 7.713 -3.137 1.00 95.12 101 LEU A N 1
ATOM 826 C CA . LEU A 1 101 ? 15.483 8.850 -2.930 1.00 95.12 101 LEU A CA 1
ATOM 827 C C . LEU A 1 101 ? 16.297 9.987 -2.307 1.00 95.12 101 LEU A C 1
ATOM 829 O O . LEU A 1 101 ? 17.406 9.749 -1.821 1.00 95.12 101 LEU A O 1
ATOM 833 N N . THR A 1 102 ? 15.790 11.214 -2.377 1.00 96.75 102 THR A N 1
ATOM 834 C CA . THR A 1 102 ? 16.300 12.283 -1.506 1.00 96.75 102 THR A CA 1
ATOM 835 C C . THR A 1 102 ? 15.781 12.087 -0.084 1.00 96.75 102 THR A C 1
ATOM 837 O O . THR A 1 102 ? 14.794 11.378 0.121 1.00 96.75 102 THR A O 1
ATOM 840 N N . ASP A 1 103 ? 16.413 12.735 0.893 1.00 96.81 103 ASP A N 1
ATOM 841 C CA . ASP A 1 103 ? 15.986 12.653 2.293 1.00 96.81 103 ASP A CA 1
ATOM 842 C C . ASP A 1 103 ? 14.535 13.151 2.463 1.00 96.81 103 ASP A C 1
ATOM 844 O O . ASP A 1 103 ? 13.766 12.597 3.250 1.00 96.81 103 ASP A O 1
ATOM 848 N N . GLU A 1 104 ? 14.121 14.156 1.681 1.00 95.31 104 GLU A N 1
ATOM 849 C CA . GLU A 1 104 ? 12.746 14.668 1.669 1.00 95.31 104 GLU A CA 1
ATOM 850 C C . GLU A 1 104 ? 11.759 13.665 1.056 1.00 95.31 104 GLU A C 1
ATOM 852 O O . GLU A 1 104 ? 10.688 13.440 1.615 1.00 95.31 104 GLU A O 1
ATOM 857 N N . GLU A 1 105 ? 12.112 13.036 -0.072 1.00 96.31 105 GLU A N 1
ATOM 858 C CA . GLU A 1 105 ? 11.295 11.986 -0.694 1.00 96.31 105 GLU A CA 1
ATOM 859 C C . GLU A 1 105 ? 11.137 10.784 0.255 1.00 96.31 105 GLU A C 1
ATOM 861 O O . GLU A 1 105 ? 10.032 10.265 0.423 1.00 96.31 105 GLU A O 1
ATOM 866 N N . GLU A 1 106 ? 12.225 10.352 0.897 1.00 95.69 106 GLU A N 1
ATOM 867 C CA . GLU A 1 106 ? 12.219 9.246 1.856 1.00 95.69 106 GLU A CA 1
ATOM 868 C C . GLU A 1 106 ? 11.371 9.572 3.093 1.00 95.69 106 GLU A C 1
ATOM 870 O O . GLU A 1 106 ? 10.522 8.774 3.494 1.00 95.69 106 GLU A O 1
ATOM 875 N N . THR A 1 107 ? 11.521 10.775 3.647 1.00 95.56 107 THR A N 1
ATOM 876 C CA . THR A 1 107 ? 10.701 11.233 4.776 1.00 95.56 107 THR A CA 1
ATOM 877 C C . THR A 1 107 ? 9.221 11.243 4.396 1.00 95.56 107 THR A C 1
ATOM 879 O O . THR A 1 107 ? 8.404 10.626 5.082 1.00 95.56 107 THR A O 1
ATOM 882 N N . ALA A 1 108 ? 8.876 11.852 3.260 1.00 96.31 108 ALA A N 1
ATOM 883 C CA . ALA A 1 108 ? 7.493 11.982 2.827 1.00 96.31 108 ALA A CA 1
ATOM 884 C C . ALA A 1 108 ? 6.823 10.624 2.568 1.00 96.31 108 ALA A C 1
ATOM 886 O O . ALA A 1 108 ? 5.662 10.433 2.940 1.00 96.31 108 ALA A O 1
ATOM 887 N N . ILE A 1 109 ? 7.529 9.664 1.949 1.00 95.38 109 ILE A N 1
ATOM 888 C CA . ILE A 1 109 ? 6.962 8.333 1.689 1.00 95.38 109 ILE A CA 1
ATOM 889 C C . ILE A 1 109 ? 6.821 7.506 2.973 1.00 95.38 109 ILE A C 1
ATOM 891 O O . ILE A 1 109 ? 5.853 6.755 3.105 1.00 95.38 109 ILE A O 1
ATOM 895 N N . ILE A 1 110 ? 7.738 7.652 3.935 1.00 95.25 110 ILE A N 1
ATOM 896 C CA . ILE A 1 110 ? 7.647 6.981 5.237 1.00 95.25 110 ILE A CA 1
ATOM 897 C C . ILE A 1 110 ? 6.460 7.528 6.034 1.00 95.25 110 ILE A C 1
ATOM 899 O O . ILE A 1 110 ? 5.690 6.738 6.580 1.00 95.25 110 ILE A O 1
ATOM 903 N N . GLU A 1 111 ? 6.275 8.849 6.082 1.00 95.94 111 GLU A N 1
ATOM 904 C CA . GLU A 1 111 ? 5.177 9.482 6.823 1.00 95.94 111 GLU A CA 1
ATOM 905 C C . GLU A 1 111 ? 3.805 9.046 6.302 1.00 95.94 111 GLU A C 1
ATOM 907 O O . GLU A 1 111 ? 3.003 8.511 7.071 1.00 95.94 111 GLU A O 1
ATOM 912 N N . ILE A 1 112 ? 3.559 9.148 4.989 1.00 96.69 112 ILE A N 1
ATOM 913 C CA . ILE A 1 112 ? 2.290 8.668 4.419 1.00 96.69 112 ILE A CA 1
ATOM 914 C C . ILE A 1 112 ? 2.103 7.159 4.634 1.00 96.69 112 ILE A C 1
ATOM 916 O O . ILE A 1 112 ? 0.991 6.703 4.890 1.00 96.69 112 ILE A O 1
ATOM 920 N N . SER A 1 113 ? 3.177 6.363 4.579 1.00 96.44 113 SER A N 1
ATOM 921 C CA . SER A 1 113 ? 3.094 4.916 4.822 1.00 96.44 113 SER A CA 1
ATOM 922 C C . SER A 1 113 ? 2.690 4.595 6.262 1.00 96.44 113 SER A C 1
ATOM 924 O O . SER A 1 113 ? 1.892 3.681 6.478 1.00 96.44 113 SER A O 1
ATOM 926 N N . LYS A 1 114 ? 3.191 5.355 7.245 1.00 97.56 114 LYS A N 1
ATOM 927 C CA . LYS A 1 114 ? 2.807 5.224 8.659 1.00 97.56 114 LYS A CA 1
ATOM 928 C C . LYS A 1 114 ? 1.329 5.530 8.861 1.00 97.56 114 LYS A C 1
ATOM 930 O O . LYS A 1 114 ? 0.622 4.719 9.459 1.00 97.56 114 LYS A O 1
ATOM 935 N N . ASP A 1 115 ? 0.854 6.644 8.316 1.00 97.44 115 ASP A N 1
ATOM 936 C CA . ASP A 1 115 ? -0.549 7.045 8.428 1.00 97.44 115 ASP A CA 1
ATOM 937 C C . ASP A 1 115 ? -1.486 6.010 7.793 1.00 97.44 115 ASP A C 1
ATOM 939 O O . ASP A 1 115 ? -2.468 5.583 8.406 1.00 97.44 115 ASP A O 1
ATOM 943 N N . LEU A 1 116 ? -1.151 5.531 6.589 1.00 98.00 116 LEU A N 1
ATOM 944 C CA . LEU A 1 116 ? -1.914 4.478 5.919 1.00 98.00 116 LEU A CA 1
ATOM 945 C C . LEU A 1 116 ? -1.900 3.166 6.715 1.00 98.00 116 LEU A C 1
ATOM 947 O O . LEU A 1 116 ? -2.927 2.491 6.797 1.00 98.00 116 LEU A O 1
ATOM 951 N N . LEU A 1 117 ? -0.773 2.801 7.336 1.00 97.94 117 LEU A N 1
ATOM 952 C CA . LEU A 1 117 ? -0.695 1.609 8.183 1.00 97.94 117 LEU A CA 1
ATOM 953 C C . LEU A 1 117 ? -1.561 1.743 9.441 1.00 97.94 117 LEU A C 1
ATOM 955 O O . LEU A 1 117 ? -2.192 0.767 9.849 1.00 97.94 117 LEU A O 1
ATOM 959 N N . LEU A 1 118 ? -1.640 2.934 10.036 1.00 97.81 118 LEU A N 1
ATOM 960 C CA . LEU A 1 118 ? -2.523 3.208 11.171 1.00 97.81 118 LEU A CA 1
ATOM 961 C C . LEU A 1 118 ? -4.005 3.155 10.774 1.00 97.81 118 LEU A C 1
ATOM 963 O O . LEU A 1 118 ? -4.802 2.565 11.501 1.00 97.81 118 LEU A O 1
ATOM 967 N N . LEU A 1 119 ? -4.373 3.678 9.602 1.00 98.25 119 LEU A N 1
ATOM 968 C CA . LEU A 1 119 ? -5.738 3.563 9.073 1.00 98.25 119 LEU A CA 1
ATOM 969 C C . LEU A 1 119 ? -6.122 2.109 8.788 1.00 98.25 119 LEU A C 1
ATOM 971 O O . LEU A 1 119 ? -7.228 1.682 9.130 1.00 98.25 119 LEU A O 1
ATOM 975 N N . ALA A 1 120 ? -5.198 1.333 8.212 1.00 98.25 120 ALA A N 1
ATOM 976 C CA . ALA A 1 120 ? -5.379 -0.099 8.013 1.00 98.25 120 ALA A CA 1
ATOM 977 C C . ALA A 1 120 ? -5.540 -0.822 9.354 1.00 98.25 120 ALA A C 1
ATOM 979 O O . ALA A 1 120 ? -6.391 -1.703 9.498 1.00 98.25 120 ALA A O 1
ATOM 980 N N . LYS A 1 121 ? -4.742 -0.420 10.352 1.00 98.00 121 LYS A N 1
ATOM 981 C CA . LYS A 1 121 ? -4.810 -0.964 11.702 1.00 98.00 121 LYS A CA 1
ATOM 982 C C . LYS A 1 121 ? -6.208 -0.761 12.291 1.00 98.00 121 LYS A C 1
ATOM 984 O O . LYS A 1 121 ? -6.853 -1.723 12.697 1.00 98.00 121 LYS A O 1
ATOM 989 N N . GLU A 1 122 ? -6.688 0.475 12.271 1.00 98.00 122 GLU A N 1
ATOM 990 C CA . GLU A 1 122 ? -8.009 0.831 12.780 1.00 98.00 122 GLU A CA 1
ATOM 991 C C . GLU A 1 122 ? -9.129 0.022 12.102 1.00 98.00 122 GLU A C 1
ATOM 993 O O . GLU A 1 122 ? -9.981 -0.549 12.784 1.00 98.00 122 GLU A O 1
ATOM 998 N N . GLY A 1 123 ? -9.099 -0.112 10.772 1.00 98.06 123 GLY A N 1
ATOM 999 C CA . GLY A 1 123 ? -10.119 -0.874 10.048 1.00 98.06 123 GLY A CA 1
ATOM 1000 C C . GLY A 1 123 ? -10.149 -2.364 10.404 1.00 98.06 123 GLY A C 1
ATOM 1001 O O . GLY A 1 123 ? -11.218 -2.967 10.495 1.00 98.06 123 GLY A O 1
ATOM 1002 N N . LEU A 1 124 ? -8.995 -2.982 10.664 1.00 98.06 124 LEU A N 1
ATOM 1003 C CA . LEU A 1 124 ? -8.952 -4.367 11.143 1.00 98.06 124 LEU A CA 1
ATOM 1004 C C . LEU A 1 124 ? -9.415 -4.495 12.609 1.00 98.06 124 LEU A C 1
ATOM 1006 O O . LEU A 1 124 ? -10.057 -5.488 12.957 1.00 98.06 124 LEU A O 1
ATOM 1010 N N . GLU A 1 125 ? -9.159 -3.498 13.462 1.00 97.75 125 GLU A N 1
ATOM 1011 C CA . GLU A 1 125 ? -9.672 -3.467 14.842 1.00 97.75 125 GLU A CA 1
ATOM 1012 C C . GLU A 1 125 ? -11.208 -3.428 14.861 1.00 97.75 125 GLU A C 1
ATOM 1014 O O . GLU A 1 125 ? -11.829 -4.178 15.616 1.00 97.75 125 GLU A O 1
ATOM 1019 N N . MET A 1 126 ? -11.829 -2.665 13.952 1.00 96.75 126 MET A N 1
ATOM 1020 C CA . MET A 1 126 ? -13.290 -2.606 13.788 1.00 96.75 126 MET A CA 1
ATOM 1021 C C . MET A 1 126 ? -13.923 -3.964 13.455 1.00 96.75 126 MET A C 1
ATOM 1023 O O . MET A 1 126 ? -15.081 -4.210 13.792 1.00 96.75 126 MET A O 1
ATOM 1027 N N . ARG A 1 127 ? -13.176 -4.871 12.813 1.00 96.94 127 ARG A N 1
ATOM 1028 C CA . ARG A 1 127 ? -13.660 -6.224 12.495 1.00 96.94 127 ARG A CA 1
ATOM 1029 C C . ARG A 1 127 ? -13.700 -7.145 13.714 1.00 96.94 127 ARG A C 1
ATOM 1031 O O . ARG A 1 127 ? -14.380 -8.167 13.651 1.00 96.94 127 ARG A O 1
ATOM 1038 N N . ASN A 1 128 ? -12.982 -6.812 14.792 1.00 94.81 128 ASN A N 1
ATOM 1039 C CA . ASN A 1 128 ? -12.918 -7.570 16.045 1.00 94.81 128 ASN A CA 1
ATOM 1040 C C . ASN A 1 128 ? -12.522 -9.056 15.872 1.00 94.81 128 ASN A C 1
ATOM 1042 O O . ASN A 1 128 ? -13.121 -9.956 16.459 1.00 94.81 128 ASN A O 1
ATOM 1046 N N . LYS A 1 129 ? -11.512 -9.324 15.031 1.00 95.94 129 LYS A N 1
ATOM 1047 C CA . LYS A 1 129 ? -11.017 -10.684 14.718 1.00 95.94 129 LYS A CA 1
ATOM 1048 C C . LYS A 1 129 ? -9.558 -10.937 15.098 1.00 95.94 129 LYS A C 1
ATOM 1050 O O . LYS A 1 129 ? -9.009 -11.969 14.733 1.00 95.94 129 LYS A O 1
ATOM 1055 N N . GLN A 1 130 ? -8.923 -9.996 15.802 1.00 93.69 130 GLN A N 1
ATOM 1056 C CA . GLN A 1 130 ? -7.504 -10.073 16.186 1.00 93.69 130 GLN A CA 1
ATOM 1057 C C . GLN A 1 130 ? -6.534 -10.192 14.985 1.00 93.69 130 GLN A C 1
ATOM 1059 O O . GLN A 1 130 ? -5.398 -10.631 15.127 1.00 93.69 130 GLN A O 1
ATOM 1064 N N . GLU A 1 131 ? -6.948 -9.730 13.799 1.00 95.31 131 GLU A N 1
ATOM 1065 C CA . GLU A 1 131 ? -6.176 -9.791 12.542 1.00 95.31 131 GLU A CA 1
ATOM 1066 C C . GLU A 1 131 ? -4.961 -8.826 12.537 1.00 95.31 131 GLU A C 1
ATOM 1068 O O . GLU A 1 131 ? -4.127 -8.867 11.635 1.00 95.31 131 GLU A O 1
ATOM 1073 N N . MET A 1 132 ? -4.809 -7.989 13.575 1.00 95.69 132 MET A N 1
ATOM 1074 C CA . MET A 1 132 ? -3.741 -6.983 13.705 1.00 95.69 132 MET A CA 1
ATOM 1075 C C . MET A 1 132 ? -2.335 -7.557 13.697 1.00 95.69 132 MET A C 1
ATOM 1077 O O . MET A 1 132 ? -1.392 -6.866 13.311 1.00 95.69 132 MET A O 1
ATOM 1081 N N . THR A 1 133 ? -2.196 -8.805 14.140 1.00 94.69 133 THR A N 1
ATOM 1082 C CA . THR A 1 133 ? -0.911 -9.503 14.196 1.00 94.69 133 THR A CA 1
ATOM 1083 C C . THR A 1 133 ? -0.250 -9.593 12.819 1.00 94.69 133 THR A C 1
ATOM 1085 O O . THR A 1 133 ? 0.967 -9.485 12.722 1.00 94.69 133 THR A O 1
ATOM 1088 N N . TYR A 1 134 ? -1.038 -9.661 11.739 1.00 95.62 134 TYR A N 1
ATOM 1089 C CA . TYR A 1 134 ? -0.515 -9.719 10.373 1.00 95.62 134 TYR A CA 1
ATOM 1090 C C . TYR A 1 134 ? 0.141 -8.412 9.909 1.00 95.62 134 TYR A C 1
ATOM 1092 O O . TYR A 1 134 ? 0.916 -8.433 8.957 1.00 95.62 134 TYR A O 1
ATOM 1100 N N . LEU A 1 135 ? -0.130 -7.283 10.574 1.00 96.00 135 LEU A N 1
ATOM 1101 C CA . LEU A 1 135 ? 0.520 -5.999 10.287 1.00 96.00 135 LEU A CA 1
ATOM 1102 C C . LEU A 1 135 ? 1.835 -5.807 11.051 1.00 96.00 135 LEU A C 1
ATOM 1104 O O . LEU A 1 135 ? 2.549 -4.844 10.782 1.00 96.00 135 LEU A O 1
ATOM 1108 N N . GLN A 1 136 ? 2.162 -6.694 11.996 1.00 94.31 136 GLN A N 1
ATOM 1109 C CA . GLN A 1 136 ? 3.334 -6.551 12.860 1.00 94.31 136 GLN A CA 1
ATOM 1110 C C . GLN A 1 136 ? 4.656 -6.381 12.087 1.00 94.31 136 GLN A C 1
ATOM 1112 O O . GLN A 1 136 ? 5.391 -5.451 12.416 1.00 94.31 136 GLN A O 1
ATOM 1117 N N . PRO A 1 137 ? 4.933 -7.145 11.008 1.00 91.69 137 PRO A N 1
ATOM 1118 C CA . PRO A 1 137 ? 6.172 -6.966 10.249 1.00 91.69 137 PRO A CA 1
ATOM 1119 C C . PRO A 1 137 ? 6.320 -5.567 9.634 1.00 91.69 137 PRO A C 1
ATOM 1121 O O . PRO A 1 137 ? 7.425 -5.040 9.563 1.00 91.69 137 PRO A O 1
ATOM 1124 N N . LEU A 1 138 ? 5.208 -4.954 9.208 1.00 92.50 138 LEU A N 1
ATOM 1125 C CA . LEU A 1 138 ? 5.208 -3.612 8.616 1.00 92.50 138 LEU A CA 1
ATOM 1126 C C . LEU A 1 138 ? 5.402 -2.526 9.677 1.00 92.50 138 LEU A C 1
ATOM 1128 O O . LEU A 1 138 ? 6.035 -1.508 9.411 1.00 92.50 138 LEU A O 1
ATOM 1132 N N . LYS A 1 139 ? 4.869 -2.739 10.886 1.00 93.31 139 LYS A N 1
ATOM 1133 C CA . LYS A 1 139 ? 5.078 -1.822 12.012 1.00 93.31 139 LYS A CA 1
ATOM 1134 C C . LYS A 1 139 ? 6.538 -1.784 12.433 1.00 93.31 139 LYS A C 1
ATOM 1136 O O . LYS A 1 139 ? 7.084 -0.705 12.604 1.00 93.31 139 LYS A O 1
ATOM 1141 N N . GLU A 1 140 ? 7.175 -2.947 12.530 1.00 92.44 140 GLU A N 1
ATOM 1142 C CA . GLU A 1 140 ? 8.598 -3.050 12.862 1.00 92.44 140 GLU A CA 1
ATOM 1143 C C . GLU A 1 140 ? 9.469 -2.342 11.818 1.00 92.44 140 GLU A C 1
ATOM 1145 O O . GLU A 1 140 ? 10.364 -1.583 12.179 1.00 92.44 140 GLU A O 1
ATOM 1150 N N . GLU A 1 141 ? 9.162 -2.521 10.529 1.00 89.62 141 GLU A N 1
ATOM 1151 C CA . GLU A 1 141 ? 9.871 -1.858 9.428 1.00 89.62 141 GLU A CA 1
ATOM 1152 C C . GLU A 1 141 ? 9.711 -0.330 9.460 1.00 89.62 141 GLU A C 1
ATOM 1154 O O . GLU A 1 141 ? 10.674 0.400 9.236 1.00 89.62 141 GLU A O 1
ATOM 1159 N N . LEU A 1 142 ? 8.521 0.164 9.812 1.00 91.12 142 LEU A N 1
ATOM 1160 C CA . LEU A 1 142 ? 8.241 1.597 9.930 1.00 91.12 142 LEU A CA 1
ATOM 1161 C C . LEU A 1 142 ? 8.530 2.176 11.326 1.00 91.12 142 LEU A C 1
ATOM 1163 O O . LEU A 1 142 ? 8.328 3.374 11.532 1.00 91.12 142 LEU A O 1
ATOM 1167 N N . SER A 1 143 ? 9.031 1.372 12.270 1.00 90.75 143 SER A N 1
ATOM 1168 C CA . SER A 1 143 ? 9.264 1.761 13.672 1.00 90.75 143 SER A CA 1
ATOM 1169 C C . SER A 1 143 ? 8.016 2.335 14.373 1.00 90.75 143 SER A C 1
ATOM 1171 O O . SER A 1 143 ? 8.065 3.424 14.950 1.00 90.75 143 SER A O 1
ATOM 1173 N N . LEU A 1 144 ? 6.895 1.609 14.288 1.00 76.06 144 LEU A N 1
ATOM 1174 C CA . LEU A 1 144 ? 5.591 1.909 14.904 1.00 76.06 144 LEU A CA 1
ATOM 1175 C C . LEU A 1 144 ? 5.183 0.900 15.987 1.00 76.06 144 LEU A C 1
ATOM 1177 O O . LEU A 1 144 ? 5.600 -0.277 15.905 1.00 76.06 144 LEU A O 1
#